Protein AF-A0A352MAE3-F1 (afdb_monomer_lite)

Radius of gyration: 25.35 Å; chains: 1; bounding box: 60×48×69 Å

Sequence (111 aa):
MKRNNTYSELNRRDAVKLLTAGSAAGLLGFFTSPAARAETRETPLWSAGLPPLKIKSVKAIATAPEGSNLIVVKVETSEPGLYGLGCATFTQRAMAVIPAINSYLNDFCAG

Structure (mmCIF, N/CA/C/O backbone):
data_AF-A0A352MAE3-F1
#
_entry.id   AF-A0A352MAE3-F1
#
loop_
_atom_site.group_PDB
_atom_site.id
_atom_site.type_symbol
_atom_site.label_atom_id
_atom_site.label_alt_id
_atom_site.label_comp_id
_atom_site.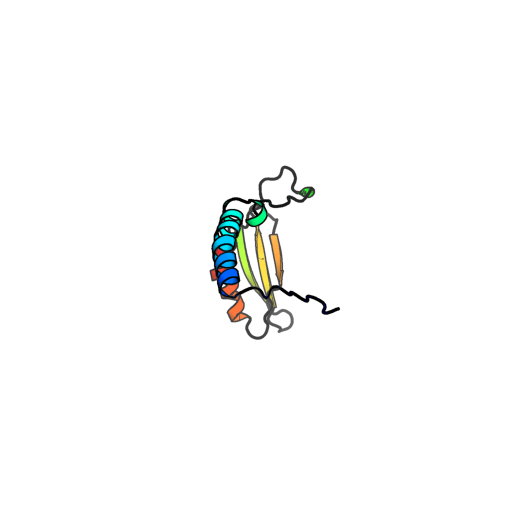label_asym_id
_atom_site.label_entity_id
_atom_site.label_seq_id
_atom_site.pdbx_PDB_ins_code
_atom_site.Cartn_x
_atom_site.Cartn_y
_atom_site.Cartn_z
_atom_site.occupancy
_atom_site.B_iso_or_equiv
_atom_site.auth_seq_id
_atom_site.auth_comp_id
_atom_site.auth_asym_id
_atom_site.auth_atom_id
_atom_site.pdbx_PDB_model_num
ATOM 1 N N . MET A 1 1 ? 37.982 38.9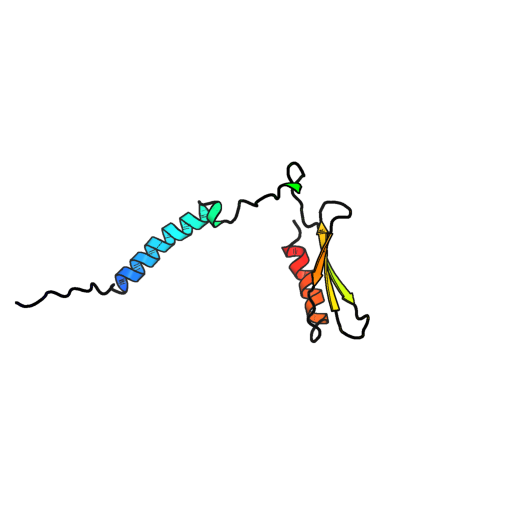98 46.455 1.00 41.69 1 MET A N 1
ATOM 2 C CA . MET A 1 1 ? 36.931 38.873 45.421 1.00 41.69 1 MET A CA 1
ATOM 3 C C . MET A 1 1 ? 37.286 37.728 44.476 1.00 41.69 1 MET A C 1
ATOM 5 O O . MET A 1 1 ? 38.022 37.934 43.521 1.00 41.69 1 MET A O 1
ATOM 9 N N . LYS A 1 2 ? 36.846 36.499 44.772 1.00 34.53 2 LYS A N 1
ATOM 10 C CA . LYS A 1 2 ? 36.963 35.356 43.852 1.00 34.53 2 LYS A CA 1
ATOM 11 C C . LYS A 1 2 ? 35.556 34.809 43.626 1.00 34.53 2 LYS A C 1
ATOM 13 O O . LYS A 1 2 ? 34.841 34.553 44.585 1.00 34.53 2 LYS A O 1
ATOM 18 N N . ARG A 1 3 ? 35.151 34.808 42.356 1.00 44.12 3 ARG A N 1
ATOM 19 C CA . ARG A 1 3 ? 33.808 34.496 41.859 1.00 44.12 3 ARG A CA 1
ATOM 20 C C . ARG A 1 3 ? 33.611 32.979 41.847 1.00 44.12 3 ARG A C 1
ATOM 22 O O . ARG A 1 3 ? 34.464 32.271 41.319 1.00 44.12 3 ARG A O 1
ATOM 29 N N . ASN A 1 4 ? 32.493 32.511 42.392 1.00 41.88 4 ASN A N 1
ATOM 30 C CA . ASN A 1 4 ? 32.082 31.111 42.352 1.00 41.88 4 ASN A CA 1
ATOM 31 C C . ASN A 1 4 ? 31.396 30.861 41.005 1.00 41.88 4 ASN A C 1
ATOM 33 O O . ASN A 1 4 ? 30.369 31.475 40.726 1.00 41.88 4 ASN A O 1
ATOM 37 N N . ASN A 1 5 ? 31.968 29.994 40.172 1.00 50.69 5 ASN A N 1
ATOM 38 C CA . ASN A 1 5 ? 31.341 29.526 38.941 1.00 50.69 5 ASN A CA 1
ATOM 39 C C . ASN A 1 5 ? 31.101 28.020 39.073 1.00 50.69 5 ASN A C 1
ATOM 41 O O . ASN A 1 5 ? 32.018 27.226 38.883 1.00 50.69 5 ASN A O 1
ATOM 45 N N . THR A 1 6 ? 29.887 27.640 39.454 1.00 42.94 6 THR A N 1
ATOM 46 C CA . THR A 1 6 ? 29.427 26.248 39.499 1.00 42.94 6 THR A CA 1
ATOM 47 C C . THR A 1 6 ? 28.488 26.013 38.328 1.00 42.94 6 THR A C 1
ATOM 49 O O . THR A 1 6 ? 27.303 26.321 38.416 1.00 42.94 6 THR A O 1
ATOM 52 N N . TYR A 1 7 ? 29.018 25.460 37.239 1.00 54.00 7 TYR A N 1
ATOM 53 C CA . TYR A 1 7 ? 28.202 24.711 36.289 1.00 54.00 7 TYR A CA 1
ATOM 54 C C . TYR A 1 7 ? 28.162 23.265 36.786 1.00 54.00 7 TYR A C 1
ATOM 56 O O . TYR A 1 7 ? 29.198 22.606 36.872 1.00 54.00 7 TYR A O 1
ATOM 64 N N . SER A 1 8 ? 26.986 22.795 37.201 1.00 58.97 8 SER A N 1
ATOM 65 C CA . SER A 1 8 ? 26.768 21.392 37.548 1.00 58.97 8 SER A CA 1
ATOM 66 C C . SER A 1 8 ? 26.762 20.554 36.268 1.00 58.97 8 SER A C 1
ATOM 68 O O . SER A 1 8 ? 25.745 20.401 35.600 1.00 58.97 8 SER A O 1
ATOM 70 N N . GLU A 1 9 ? 27.928 20.019 35.917 1.00 63.50 9 GLU A N 1
ATOM 71 C CA . GLU A 1 9 ? 28.082 18.976 34.902 1.00 63.50 9 GLU A CA 1
ATOM 72 C C . GLU A 1 9 ? 27.219 17.761 35.286 1.00 63.50 9 GLU A C 1
ATOM 74 O O . GLU A 1 9 ? 27.419 17.136 36.332 1.00 63.50 9 GLU A O 1
ATOM 79 N N . LEU A 1 10 ? 26.227 17.434 34.456 1.00 69.75 10 LEU A N 1
ATOM 80 C CA . LEU A 1 10 ? 25.363 16.271 34.655 1.00 69.75 10 LEU A CA 1
ATOM 81 C C . LEU A 1 10 ? 26.199 14.986 34.575 1.00 69.75 10 LEU A C 1
ATOM 83 O O . LEU A 1 10 ? 26.733 14.621 33.527 1.00 69.75 10 LEU A O 1
ATOM 87 N N . ASN A 1 11 ? 26.306 14.274 35.696 1.00 80.12 11 ASN A N 1
ATOM 88 C CA . ASN A 1 11 ? 27.062 13.033 35.784 1.00 80.12 11 ASN A CA 1
ATOM 89 C C . ASN A 1 11 ? 26.382 11.928 34.954 1.00 80.12 11 ASN A C 1
ATOM 91 O O . ASN A 1 11 ? 25.167 11.737 35.019 1.00 80.12 11 ASN A O 1
ATOM 95 N N . ARG A 1 12 ? 27.166 11.131 34.214 1.00 80.62 12 ARG A N 1
ATOM 96 C CA . ARG A 1 12 ? 26.663 10.046 33.342 1.00 80.62 12 ARG A CA 1
ATOM 97 C C . ARG A 1 12 ? 25.737 9.069 34.074 1.00 80.62 12 ARG A C 1
ATOM 99 O O . ARG A 1 12 ? 24.791 8.557 33.487 1.00 80.62 12 ARG A O 1
ATOM 106 N N . ARG A 1 13 ? 25.987 8.818 35.363 1.00 80.50 13 ARG A N 1
ATOM 107 C CA . ARG A 1 13 ? 25.135 7.949 36.195 1.00 80.50 13 ARG A CA 1
ATOM 108 C C . ARG A 1 13 ? 23.758 8.553 36.450 1.00 80.50 13 ARG A C 1
ATOM 110 O O . ARG A 1 13 ? 22.779 7.816 36.495 1.00 80.50 13 ARG A O 1
ATOM 117 N N . ASP A 1 14 ? 23.684 9.868 36.592 1.00 78.38 14 ASP A N 1
ATOM 118 C CA . ASP A 1 14 ? 22.424 10.573 36.811 1.00 78.38 14 ASP A CA 1
ATOM 119 C C . ASP A 1 14 ? 21.628 10.664 35.507 1.00 78.38 14 ASP A C 1
ATOM 121 O O . ASP A 1 14 ? 20.414 10.482 35.527 1.00 78.38 14 ASP A O 1
ATOM 125 N N . ALA A 1 15 ? 22.310 10.779 34.360 1.00 80.06 15 ALA A N 1
ATOM 126 C CA . ALA A 1 15 ? 21.688 10.623 33.046 1.00 80.06 15 ALA A CA 1
ATOM 127 C C . ALA A 1 15 ? 21.096 9.216 32.841 1.00 80.06 15 ALA A C 1
ATOM 129 O O . ALA A 1 15 ? 19.966 9.098 32.378 1.00 80.06 15 ALA A O 1
ATOM 130 N N . VAL A 1 16 ? 21.801 8.147 33.238 1.00 82.50 16 VAL A N 1
ATOM 131 C CA . VAL A 1 16 ? 21.272 6.769 33.162 1.00 82.50 16 VAL A CA 1
ATOM 132 C C . VAL A 1 16 ? 20.075 6.580 34.095 1.00 82.50 16 VAL A C 1
ATOM 134 O O . VAL A 1 16 ? 19.074 6.008 33.681 1.00 82.50 16 VAL A O 1
ATOM 137 N N . LYS A 1 17 ? 20.122 7.100 35.328 1.00 77.50 17 LYS A N 1
ATOM 138 C CA . LYS A 1 17 ? 18.975 7.053 36.253 1.00 77.50 17 LYS A CA 1
ATOM 139 C C . LYS A 1 17 ? 17.766 7.811 35.711 1.00 77.50 17 LYS A C 1
ATOM 141 O O . LYS A 1 17 ? 16.646 7.325 35.841 1.00 77.50 17 LYS A O 1
ATOM 146 N N . LEU A 1 18 ? 17.993 8.966 35.086 1.00 78.31 18 LEU A N 1
ATOM 147 C CA . LEU A 1 18 ? 16.945 9.744 34.436 1.00 78.31 18 LEU A CA 1
ATOM 148 C C . LEU A 1 18 ? 16.382 9.017 33.215 1.00 78.31 18 LEU A C 1
ATOM 150 O O . LEU A 1 18 ? 15.174 9.033 33.026 1.00 78.31 18 LEU A O 1
ATOM 154 N N . LEU A 1 19 ? 17.215 8.337 32.423 1.00 80.12 19 LEU A N 1
ATOM 155 C CA . LEU A 1 19 ? 16.743 7.520 31.308 1.00 80.12 19 LEU A CA 1
ATOM 156 C C . LEU A 1 19 ? 15.902 6.344 31.809 1.00 80.12 19 LEU A C 1
ATOM 158 O O . LEU A 1 19 ? 14.828 6.097 31.276 1.00 80.12 19 LEU A O 1
ATOM 162 N N . THR A 1 20 ? 16.339 5.651 32.861 1.00 75.06 20 THR A N 1
ATOM 163 C CA . THR A 1 20 ? 15.597 4.529 33.454 1.00 75.06 20 THR A CA 1
ATOM 164 C C . THR A 1 20 ? 14.264 4.989 34.050 1.00 75.06 20 THR A C 1
ATOM 166 O O . THR A 1 20 ? 13.229 4.381 33.786 1.00 75.06 20 THR A O 1
ATOM 169 N N . ALA A 1 21 ? 14.253 6.090 34.806 1.00 72.38 21 ALA A N 1
ATOM 170 C CA . ALA A 1 21 ? 13.027 6.650 35.381 1.00 72.38 21 ALA A CA 1
ATOM 171 C C . ALA A 1 21 ? 12.111 7.269 34.307 1.00 72.38 21 ALA A C 1
ATOM 173 O O . ALA A 1 21 ? 10.893 7.091 34.332 1.00 72.38 21 ALA A O 1
ATOM 174 N N . GLY A 1 22 ? 12.700 7.945 33.321 1.00 72.44 22 GLY A N 1
ATOM 175 C CA . GLY A 1 22 ? 12.013 8.533 32.175 1.00 72.44 22 GLY A CA 1
ATOM 176 C C . GLY A 1 22 ? 11.446 7.486 31.221 1.00 72.44 22 GLY A C 1
ATOM 177 O O . GLY A 1 22 ? 10.411 7.730 30.613 1.00 72.44 22 GLY A O 1
ATOM 178 N N . SER A 1 23 ? 12.046 6.293 31.154 1.00 72.00 23 SER A N 1
ATOM 179 C CA . SER A 1 23 ? 11.506 5.152 30.408 1.00 72.00 23 SER A CA 1
ATOM 180 C C . SER A 1 23 ? 10.184 4.682 31.001 1.00 72.00 23 SER A C 1
ATOM 182 O O . SER A 1 23 ? 9.261 4.409 30.249 1.00 72.00 23 SER A O 1
ATOM 184 N N . ALA A 1 24 ? 10.042 4.640 32.330 1.00 73.44 24 ALA A N 1
ATOM 185 C CA . ALA A 1 24 ? 8.776 4.264 32.958 1.00 73.44 24 ALA A CA 1
ATOM 186 C C . ALA A 1 24 ? 7.674 5.292 32.663 1.00 73.44 24 ALA A C 1
ATOM 188 O O . ALA A 1 24 ? 6.576 4.911 32.273 1.00 73.44 24 ALA A O 1
ATOM 189 N N . ALA A 1 25 ? 7.974 6.590 32.773 1.00 74.62 25 ALA A N 1
ATOM 190 C CA . ALA A 1 25 ? 7.018 7.651 32.452 1.00 74.62 25 ALA A CA 1
ATOM 191 C C . ALA A 1 25 ? 6.682 7.711 30.952 1.00 74.62 25 ALA A C 1
ATOM 193 O O . ALA A 1 25 ? 5.521 7.888 30.595 1.00 74.62 25 ALA A O 1
ATOM 194 N N . GLY A 1 26 ? 7.669 7.522 30.073 1.00 76.94 26 GLY A N 1
ATOM 195 C CA . GLY A 1 26 ? 7.474 7.486 28.624 1.00 76.94 26 GLY A CA 1
ATOM 196 C C . GLY A 1 26 ? 6.686 6.258 28.167 1.00 76.94 26 GLY A C 1
ATOM 197 O O . GLY A 1 26 ? 5.784 6.378 27.343 1.00 76.94 26 GLY A O 1
ATOM 198 N N . LEU A 1 27 ? 6.965 5.090 28.750 1.00 79.06 27 LEU A N 1
ATOM 199 C CA . LEU A 1 27 ? 6.246 3.851 28.465 1.00 79.06 27 LEU A CA 1
ATOM 200 C C . LEU A 1 27 ? 4.813 3.907 29.013 1.00 79.06 27 LEU A C 1
ATOM 202 O O . LEU A 1 27 ? 3.872 3.551 28.308 1.00 79.06 27 LEU A O 1
ATOM 206 N N . LEU A 1 28 ? 4.623 4.420 30.233 1.00 78.44 28 LEU A N 1
ATOM 207 C CA . LEU A 1 28 ? 3.291 4.678 30.780 1.00 78.44 28 LEU A CA 1
ATOM 208 C C . LEU A 1 28 ? 2.539 5.688 29.916 1.00 78.44 28 LEU A C 1
ATOM 210 O O . LEU A 1 28 ? 1.410 5.414 29.543 1.00 78.44 28 LEU A O 1
ATOM 214 N N . GLY A 1 29 ? 3.167 6.796 29.520 1.00 76.56 29 GLY A N 1
ATOM 215 C CA . GLY A 1 29 ? 2.568 7.775 28.613 1.00 76.56 29 GLY A CA 1
ATOM 216 C C . GLY A 1 29 ? 2.125 7.153 27.287 1.00 76.56 29 GLY A C 1
ATOM 217 O O . GLY A 1 29 ? 1.022 7.429 26.827 1.00 76.56 29 GLY A O 1
ATOM 218 N N . PHE A 1 30 ? 2.923 6.249 26.716 1.00 75.00 30 PHE A N 1
ATOM 219 C CA . PHE A 1 30 ? 2.574 5.521 25.495 1.00 75.00 30 PHE A CA 1
ATOM 220 C C . PHE A 1 30 ? 1.377 4.572 25.674 1.00 75.00 30 PHE A C 1
ATOM 222 O O . PHE A 1 30 ? 0.518 4.487 24.798 1.00 75.00 30 PHE A O 1
ATOM 229 N N . PHE A 1 31 ? 1.284 3.871 26.808 1.00 75.75 31 PHE A N 1
ATOM 230 C CA . PHE A 1 31 ? 0.186 2.931 27.056 1.00 75.75 31 PHE A CA 1
ATOM 231 C C . PHE A 1 31 ? -1.103 3.599 27.543 1.00 75.75 31 PHE A C 1
ATOM 233 O O . PHE A 1 31 ? -2.186 3.105 27.225 1.00 75.75 31 PHE A O 1
ATOM 240 N N . THR A 1 32 ? -1.002 4.693 28.302 1.00 73.44 32 THR A N 1
ATOM 241 C CA . THR A 1 32 ? -2.141 5.316 28.992 1.00 73.44 32 THR A CA 1
ATOM 242 C C . THR A 1 32 ? -2.705 6.533 28.278 1.00 73.44 32 THR A C 1
ATOM 244 O O . THR A 1 32 ? -3.850 6.884 28.547 1.00 73.44 32 THR A O 1
ATOM 247 N N . SER A 1 33 ? -1.945 7.189 27.392 1.00 73.38 33 SER A N 1
ATOM 248 C CA . SER A 1 33 ? -2.397 8.425 26.745 1.00 73.38 33 SER A CA 1
ATOM 249 C C . SER A 1 33 ? -2.936 8.152 25.335 1.00 73.38 33 SER A C 1
ATOM 251 O O . SER A 1 33 ? -2.147 7.850 24.437 1.00 73.38 33 SER A O 1
ATOM 253 N N . PRO A 1 34 ? -4.244 8.347 25.080 1.00 68.12 34 PRO A N 1
ATOM 254 C CA . PRO A 1 34 ? -4.836 8.206 23.742 1.00 68.12 34 PRO A CA 1
ATOM 255 C C . PRO A 1 34 ? -4.187 9.129 22.699 1.00 68.12 34 PRO A C 1
ATOM 257 O O . PRO A 1 34 ? -4.018 8.758 21.538 1.00 68.12 34 PRO A O 1
ATOM 260 N N . ALA A 1 35 ? -3.737 10.313 23.133 1.00 70.62 35 ALA A N 1
ATOM 261 C CA . ALA A 1 35 ? -2.997 11.261 22.300 1.00 70.62 35 ALA A CA 1
ATOM 262 C C . ALA A 1 35 ? -1.622 10.721 21.862 1.00 70.62 35 ALA A C 1
ATOM 264 O O . ALA A 1 35 ? -1.222 10.928 20.721 1.00 70.62 35 ALA A O 1
ATOM 265 N N . ALA A 1 36 ? -0.921 9.981 22.732 1.00 69.19 36 ALA A N 1
ATOM 266 C CA . ALA A 1 36 ? 0.355 9.347 22.388 1.00 69.19 36 ALA A CA 1
ATOM 267 C C . ALA A 1 36 ? 0.177 8.150 21.435 1.00 69.19 36 ALA A C 1
ATOM 269 O O . ALA A 1 36 ? 1.105 7.799 20.711 1.00 69.19 36 ALA A O 1
ATOM 270 N N . ARG A 1 37 ? -1.021 7.549 21.405 1.00 70.19 37 ARG A N 1
ATOM 271 C CA . ARG A 1 37 ? -1.391 6.437 20.513 1.00 70.19 37 ARG A CA 1
ATOM 272 C C . ARG A 1 37 ? -1.976 6.887 19.174 1.00 70.19 37 ARG A C 1
ATOM 274 O O . ARG A 1 37 ? -2.320 6.027 18.369 1.00 70.19 37 ARG A O 1
ATOM 281 N N . ALA A 1 38 ? -2.113 8.198 18.951 1.00 66.94 38 ALA A N 1
ATOM 282 C CA . ALA A 1 38 ? -2.824 8.755 17.799 1.00 66.94 38 ALA A CA 1
ATOM 283 C C . ALA A 1 38 ? -4.206 8.097 17.591 1.00 66.94 38 ALA A C 1
ATOM 285 O O . ALA A 1 38 ? -4.622 7.817 16.469 1.00 66.94 38 ALA A O 1
ATOM 286 N N . GLU A 1 39 ? -4.901 7.803 18.695 1.00 67.12 39 GLU A N 1
ATOM 287 C CA . GLU A 1 39 ? -6.164 7.058 18.675 1.00 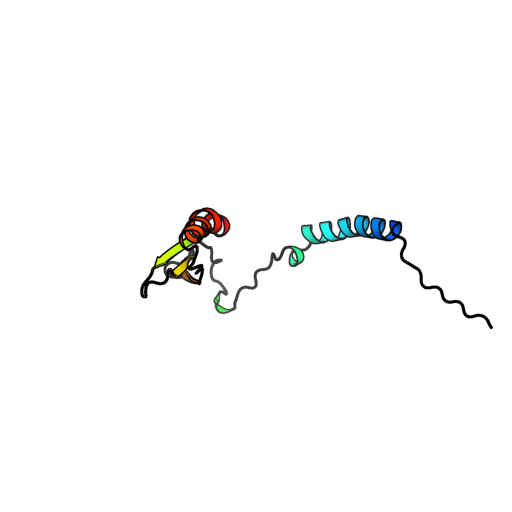67.12 39 GLU A CA 1
ATOM 288 C C . GLU A 1 39 ? -7.313 7.895 18.088 1.00 67.12 39 GLU A C 1
ATOM 290 O O . GLU A 1 39 ? -8.222 7.369 17.443 1.00 67.12 39 GLU A O 1
ATOM 295 N N . THR A 1 40 ? -7.250 9.218 18.252 1.00 63.38 40 THR A N 1
ATOM 296 C CA . THR A 1 40 ? -8.290 10.137 17.790 1.00 63.38 40 THR A CA 1
ATOM 297 C C . THR A 1 40 ? -8.088 10.488 16.316 1.00 63.38 40 THR A C 1
ATOM 299 O O . THR A 1 40 ? -7.268 11.338 15.971 1.00 63.38 40 THR A O 1
ATOM 302 N N . ARG A 1 41 ? -8.862 9.856 15.428 1.00 67.06 41 ARG A N 1
ATOM 303 C CA . ARG A 1 41 ? -9.019 10.322 14.043 1.00 67.06 41 ARG A CA 1
ATOM 304 C C . ARG A 1 41 ? -9.888 11.575 14.022 1.00 67.06 41 ARG A C 1
ATOM 306 O O . ARG A 1 41 ? -11.037 11.533 14.454 1.00 67.06 41 ARG A O 1
ATOM 313 N N . GLU A 1 42 ? -9.371 12.661 13.463 1.00 72.81 42 GLU A N 1
ATOM 314 C CA . GLU A 1 42 ? -10.196 13.816 13.119 1.00 72.81 42 GLU A CA 1
ATOM 315 C C . GLU A 1 42 ? -11.096 13.448 11.935 1.00 72.81 42 GLU A C 1
ATOM 317 O O . GLU A 1 42 ? -10.624 13.152 10.835 1.00 72.81 42 GLU A O 1
ATOM 322 N N . THR A 1 43 ? -12.407 13.416 12.163 1.00 69.50 43 THR A N 1
ATOM 323 C CA . THR A 1 43 ? -13.382 13.220 11.089 1.00 69.50 43 THR A CA 1
ATOM 324 C C . THR A 1 43 ? -13.595 14.547 10.365 1.00 69.50 43 THR A C 1
ATOM 326 O O . THR A 1 43 ? -13.988 15.523 11.012 1.00 69.50 43 THR A O 1
ATOM 329 N N . PRO A 1 44 ? -13.380 14.626 9.042 1.00 80.81 44 PRO A N 1
ATOM 330 C CA . PRO A 1 44 ? -13.673 15.843 8.303 1.00 80.81 44 PRO A CA 1
ATOM 331 C C . PRO A 1 44 ? -15.180 16.129 8.316 1.00 80.81 44 PRO A C 1
ATOM 333 O O . PRO A 1 44 ? -15.996 15.206 8.337 1.00 80.81 44 PRO A O 1
ATOM 336 N N . LEU A 1 45 ? -15.557 17.408 8.248 1.00 79.38 45 LEU A N 1
ATOM 337 C CA . LEU A 1 45 ? -16.951 17.860 8.365 1.00 79.38 45 LEU A CA 1
ATOM 338 C C . LEU A 1 45 ? -17.902 17.178 7.360 1.00 79.38 45 LEU A C 1
ATOM 340 O O . LEU A 1 45 ? -19.053 16.913 7.688 1.00 79.38 45 LEU A O 1
ATOM 344 N N . TRP A 1 46 ? -17.412 16.839 6.162 1.00 81.19 46 TRP A N 1
ATOM 345 C CA . TRP A 1 46 ? -18.195 16.147 5.127 1.00 81.19 46 TRP A CA 1
ATOM 346 C C . TRP A 1 46 ? -18.528 14.689 5.475 1.00 81.19 46 TRP A C 1
ATOM 348 O O . TRP A 1 46 ? -19.464 14.128 4.918 1.00 81.19 46 TRP A O 1
ATOM 358 N N . SER A 1 47 ? -17.772 14.079 6.391 1.00 79.00 47 SER A N 1
ATOM 359 C CA . SER A 1 47 ? -17.975 12.698 6.847 1.00 79.00 47 SER A CA 1
ATOM 360 C C . SER A 1 47 ? -18.846 12.596 8.104 1.00 79.00 47 SER A C 1
ATOM 362 O O . SER A 1 47 ? -19.045 11.505 8.637 1.00 79.00 47 SER A O 1
ATOM 364 N N . ALA A 1 48 ? -19.369 13.724 8.597 1.00 80.38 48 ALA A N 1
ATOM 365 C CA . ALA A 1 48 ? -20.180 13.760 9.805 1.00 80.38 48 ALA A CA 1
ATOM 366 C C . ALA A 1 48 ? -21.452 12.907 9.642 1.00 80.38 48 ALA A C 1
ATOM 368 O O . ALA A 1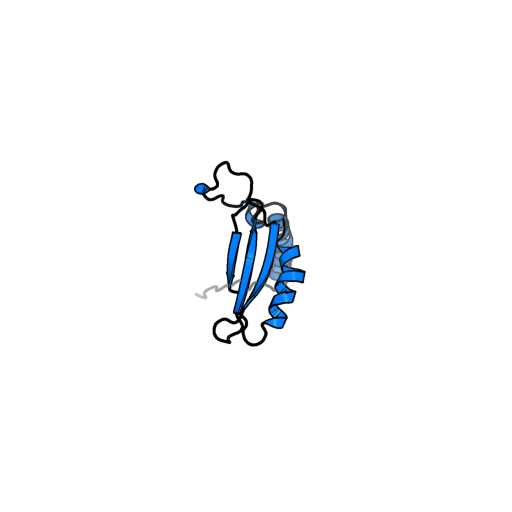 48 ? -22.290 13.174 8.785 1.00 80.38 48 ALA A O 1
ATOM 369 N N . GLY A 1 49 ? -21.595 11.877 10.481 1.00 80.62 49 GLY A N 1
ATOM 370 C CA . GLY A 1 49 ? -22.756 10.979 10.487 1.00 80.62 49 GLY A CA 1
ATOM 371 C C . GLY A 1 49 ? -22.686 9.800 9.509 1.00 80.62 49 GLY A C 1
ATOM 372 O O . GLY A 1 49 ? -23.583 8.958 9.534 1.00 80.62 49 GLY A O 1
ATOM 373 N N . LEU A 1 50 ? -21.634 9.693 8.690 1.00 83.12 50 LEU A N 1
ATOM 374 C CA . LEU A 1 50 ? -21.382 8.508 7.867 1.00 83.12 50 LEU A CA 1
ATOM 375 C C . LEU A 1 50 ? -20.681 7.412 8.689 1.00 83.12 50 LEU A C 1
ATOM 377 O O . LEU A 1 50 ? -19.934 7.720 9.624 1.00 83.12 50 LEU A O 1
ATOM 381 N N . PRO A 1 51 ? -20.898 6.123 8.366 1.00 84.50 51 PRO A N 1
ATOM 382 C CA . PRO A 1 51 ? -20.135 5.049 8.987 1.00 84.50 51 PRO A CA 1
ATOM 383 C C . PRO A 1 51 ? -18.632 5.220 8.697 1.00 84.50 51 PRO A C 1
ATOM 385 O O . PRO A 1 51 ? -18.268 5.752 7.645 1.00 84.50 51 PRO A O 1
ATOM 388 N N . PRO A 1 52 ? -17.739 4.745 9.586 1.00 85.94 52 PRO A N 1
ATOM 389 C CA . PRO A 1 52 ? -16.301 4.820 9.355 1.00 85.94 52 PRO A CA 1
ATOM 390 C C . PRO A 1 52 ? -15.906 4.170 8.024 1.00 85.94 52 PRO A C 1
ATOM 392 O O . PRO A 1 52 ? -16.214 2.999 7.787 1.00 85.94 52 PRO A O 1
ATOM 395 N N . LEU A 1 53 ? -15.204 4.923 7.174 1.00 89.44 53 LEU A N 1
ATOM 396 C CA . LEU A 1 53 ? -14.671 4.416 5.913 1.00 89.44 53 LEU A CA 1
ATOM 397 C C . LEU A 1 53 ? -13.551 3.414 6.181 1.00 89.44 53 LEU A C 1
ATOM 399 O O . LEU A 1 53 ? -12.596 3.710 6.902 1.00 89.44 53 LEU A O 1
ATOM 403 N N . LYS A 1 54 ? -13.671 2.239 5.565 1.00 93.31 54 LYS A N 1
ATOM 404 C CA . LYS A 1 54 ? -12.690 1.157 5.658 1.00 93.31 54 LYS A CA 1
ATOM 405 C C . LYS A 1 54 ? -12.053 0.892 4.312 1.00 93.31 54 LYS A C 1
ATOM 407 O O . LYS A 1 54 ? -12.700 1.060 3.273 1.00 93.31 54 LYS A O 1
ATOM 412 N N . ILE A 1 55 ? -10.802 0.454 4.327 1.00 96.12 55 ILE A N 1
ATOM 413 C CA . ILE A 1 55 ? -10.103 0.060 3.108 1.00 96.12 55 ILE A CA 1
ATOM 414 C C . ILE A 1 55 ? -10.470 -1.392 2.817 1.00 96.12 55 ILE A C 1
ATOM 416 O O . ILE A 1 55 ? -10.251 -2.288 3.629 1.00 96.12 55 ILE A O 1
ATOM 420 N N . LYS A 1 56 ? -11.043 -1.625 1.637 1.00 96.00 56 LYS A N 1
ATOM 421 C CA . LYS A 1 56 ? -11.454 -2.951 1.174 1.00 96.00 56 LYS A CA 1
ATOM 422 C C . LYS A 1 56 ? -10.327 -3.672 0.446 1.00 96.00 56 LYS A C 1
ATOM 424 O O . LYS A 1 56 ? -10.158 -4.872 0.629 1.00 96.00 56 LYS A O 1
ATOM 429 N N . SER A 1 57 ? -9.612 -2.974 -0.437 1.00 96.38 57 SER A N 1
ATOM 430 C CA . SER A 1 57 ? -8.470 -3.556 -1.147 1.00 96.38 57 SER A CA 1
ATOM 431 C C . SER A 1 57 ? -7.514 -2.494 -1.672 1.00 96.38 57 SER A C 1
ATOM 433 O O . SER A 1 57 ? -7.922 -1.370 -1.970 1.00 96.38 57 SER A O 1
ATOM 435 N N . VAL A 1 58 ? -6.248 -2.875 -1.823 1.00 97.75 58 VAL A N 1
ATOM 436 C CA . VAL A 1 58 ? -5.203 -2.065 -2.451 1.00 97.75 58 VAL A CA 1
ATOM 437 C C . VAL A 1 58 ? -4.601 -2.863 -3.599 1.00 97.75 58 VAL A C 1
ATOM 439 O O . VAL A 1 58 ? -4.185 -4.005 -3.420 1.00 97.75 58 VAL A O 1
ATOM 442 N N . LYS A 1 59 ? -4.567 -2.280 -4.799 1.00 97.38 59 LYS A N 1
ATOM 443 C CA . LYS A 1 59 ? -4.102 -2.965 -6.014 1.00 97.38 59 LYS A CA 1
ATOM 444 C C . LYS A 1 59 ? -3.149 -2.090 -6.809 1.00 97.38 59 LYS A C 1
ATOM 446 O O . LYS A 1 59 ? -3.406 -0.900 -6.992 1.00 97.38 59 LYS A O 1
ATOM 451 N N . ALA A 1 60 ? -2.089 -2.694 -7.332 1.00 97.69 60 ALA A N 1
ATOM 452 C CA . ALA A 1 60 ? -1.216 -2.070 -8.317 1.00 97.69 60 ALA A CA 1
ATOM 453 C C . ALA A 1 60 ? -1.759 -2.265 -9.741 1.00 97.69 60 ALA A C 1
ATOM 455 O O . ALA A 1 60 ? -2.127 -3.371 -10.135 1.00 97.69 60 ALA A O 1
ATOM 456 N N . ILE A 1 61 ? -1.752 -1.194 -10.526 1.00 97.38 61 ILE A N 1
ATOM 457 C CA . ILE A 1 61 ? -2.053 -1.167 -11.955 1.00 97.38 61 ILE A CA 1
ATOM 458 C C . ILE A 1 61 ? -0.761 -0.771 -12.665 1.00 97.38 61 ILE A C 1
ATOM 460 O O . ILE A 1 61 ? -0.286 0.356 -12.520 1.00 97.38 61 ILE A O 1
ATOM 464 N N . ALA A 1 62 ? -0.188 -1.707 -13.415 1.00 96.56 62 ALA A N 1
ATOM 465 C CA . ALA A 1 62 ? 0.966 -1.450 -14.263 1.00 96.56 62 ALA A CA 1
ATOM 466 C C . ALA A 1 62 ? 0.500 -1.057 -15.667 1.00 96.56 62 ALA A C 1
ATOM 468 O O . ALA A 1 62 ? -0.341 -1.736 -16.255 1.00 96.56 62 ALA A O 1
ATOM 469 N N . THR A 1 63 ? 1.033 0.037 -16.202 1.00 96.44 63 THR A N 1
ATOM 470 C CA . THR A 1 63 ? 0.701 0.535 -17.543 1.00 96.44 63 THR A CA 1
ATOM 471 C C . THR A 1 63 ? 1.904 1.219 -18.191 1.00 96.44 63 THR A C 1
ATOM 473 O O . THR A 1 63 ? 2.840 1.614 -17.496 1.00 96.44 63 THR A O 1
ATOM 476 N N . ALA A 1 64 ? 1.897 1.349 -19.519 1.00 95.94 64 ALA A N 1
ATOM 477 C CA . ALA A 1 64 ? 2.972 1.989 -20.281 1.00 95.94 64 ALA A CA 1
ATOM 478 C C . ALA A 1 64 ? 2.459 2.699 -21.556 1.00 95.94 64 ALA A C 1
ATOM 480 O O . ALA A 1 64 ? 2.823 2.306 -22.663 1.00 95.94 64 ALA A O 1
ATOM 481 N N . PRO A 1 65 ? 1.607 3.737 -21.432 1.00 92.56 65 PRO A N 1
ATOM 482 C CA . PRO A 1 65 ? 0.989 4.400 -22.586 1.00 92.56 65 PRO A CA 1
ATOM 483 C C . PRO A 1 65 ? 1.996 5.110 -23.511 1.00 92.56 65 PRO A C 1
ATOM 485 O O . PRO A 1 65 ? 1.815 5.083 -24.722 1.00 92.56 65 PRO A O 1
ATOM 488 N N . GLU A 1 66 ? 3.081 5.681 -22.969 1.00 92.62 66 GLU A N 1
ATOM 489 C CA . GLU A 1 66 ? 4.178 6.312 -23.738 1.00 92.62 66 GLU A CA 1
ATOM 490 C C . GLU A 1 66 ? 5.504 5.532 -23.614 1.00 92.62 66 GLU A C 1
ATOM 492 O O . GLU A 1 66 ? 6.594 6.099 -23.628 1.00 92.62 66 GLU A O 1
ATOM 497 N N . GLY A 1 67 ? 5.436 4.215 -23.394 1.00 90.81 67 GLY A N 1
ATOM 498 C CA . GLY A 1 67 ? 6.623 3.354 -23.260 1.00 90.81 67 GLY A CA 1
ATOM 499 C C . GLY A 1 67 ? 7.379 3.470 -21.927 1.00 90.81 67 GLY A C 1
ATOM 500 O O . GLY A 1 67 ? 8.281 2.677 -21.665 1.00 90.81 67 GLY A O 1
ATOM 501 N N . SER A 1 68 ? 6.996 4.402 -21.051 1.00 92.88 68 SER A N 1
ATOM 502 C CA . SER A 1 68 ? 7.485 4.468 -19.668 1.00 92.88 68 SER A CA 1
ATOM 503 C C . SER A 1 68 ? 6.659 3.570 -18.749 1.00 92.88 68 SER A C 1
ATOM 505 O O . SER A 1 68 ? 5.434 3.637 -18.763 1.00 92.88 68 SER A O 1
ATOM 507 N N . ASN A 1 69 ? 7.319 2.771 -17.907 1.00 95.75 69 ASN A N 1
ATOM 508 C CA . ASN A 1 69 ? 6.635 1.936 -16.918 1.00 95.75 69 ASN A CA 1
ATOM 509 C C . ASN A 1 69 ? 6.016 2.805 -15.815 1.00 95.75 69 ASN A C 1
ATOM 511 O O . ASN A 1 69 ? 6.743 3.335 -14.974 1.00 95.75 69 ASN A O 1
ATOM 515 N N . LEU A 1 70 ? 4.691 2.911 -15.789 1.00 97.06 70 LEU A N 1
ATOM 516 C CA . LEU A 1 70 ? 3.935 3.628 -14.766 1.00 97.06 70 LEU A CA 1
ATOM 517 C C . LEU A 1 70 ? 3.226 2.633 -13.852 1.00 97.06 70 LEU A C 1
ATOM 519 O O . LEU A 1 70 ? 2.595 1.682 -14.319 1.00 97.06 70 LEU A O 1
ATOM 523 N N . ILE A 1 71 ? 3.305 2.879 -12.545 1.00 97.75 71 ILE A N 1
ATOM 524 C CA . ILE A 1 71 ? 2.580 2.101 -11.540 1.00 97.75 71 ILE A CA 1
ATOM 525 C C . ILE A 1 71 ? 1.604 3.029 -10.822 1.00 97.75 71 ILE A C 1
ATOM 527 O O . ILE A 1 71 ? 2.006 3.995 -10.167 1.00 97.75 71 ILE A O 1
ATOM 531 N N . VAL A 1 72 ? 0.318 2.709 -10.935 1.00 97.75 72 VAL A N 1
ATOM 532 C CA . VAL A 1 72 ? -0.777 3.395 -10.246 1.00 97.75 72 VAL A CA 1
ATOM 533 C C . VAL A 1 72 ? -1.322 2.479 -9.160 1.00 97.75 72 VAL A C 1
ATOM 535 O O . VAL A 1 72 ? -1.509 1.287 -9.384 1.00 97.75 72 VAL A O 1
ATOM 538 N N . VAL A 1 73 ? -1.595 3.025 -7.982 1.00 98.25 73 VAL A N 1
ATOM 539 C CA . VAL A 1 73 ? -2.237 2.300 -6.883 1.00 98.25 73 VAL A CA 1
ATOM 540 C C . VAL A 1 73 ? -3.707 2.670 -6.848 1.00 98.25 73 VAL A C 1
ATOM 542 O O . VAL A 1 73 ? -4.035 3.853 -6.808 1.00 98.25 73 VAL A O 1
ATOM 545 N N . LYS A 1 74 ? -4.588 1.673 -6.833 1.00 97.81 74 LYS A N 1
ATOM 546 C CA . LYS A 1 74 ? -6.019 1.854 -6.592 1.00 97.81 74 LYS A CA 1
ATOM 547 C C . LYS A 1 74 ? -6.364 1.350 -5.196 1.00 97.81 74 LYS A C 1
ATOM 549 O O . LYS A 1 74 ? -6.114 0.186 -4.890 1.00 97.81 74 LYS A O 1
ATOM 554 N N . VAL A 1 75 ? -6.960 2.217 -4.383 1.00 97.94 75 VAL A N 1
ATOM 555 C CA . VAL A 1 75 ? -7.454 1.891 -3.039 1.00 97.94 75 VAL A CA 1
ATOM 556 C C . VAL A 1 75 ? -8.975 1.891 -3.079 1.00 97.94 75 VAL A C 1
ATOM 558 O O . VAL A 1 75 ? -9.587 2.941 -3.247 1.00 97.94 75 VAL A O 1
ATOM 561 N N . GLU A 1 76 ? -9.588 0.719 -2.960 1.00 96.50 76 GLU A N 1
ATOM 562 C CA . GLU A 1 76 ? -11.044 0.569 -2.900 1.00 96.50 76 GLU A CA 1
ATOM 563 C C . GLU A 1 76 ? -11.513 0.648 -1.450 1.00 96.50 76 GLU A C 1
ATOM 565 O O . GLU A 1 76 ? -10.883 0.073 -0.560 1.00 96.50 76 GLU A O 1
ATOM 570 N N . THR A 1 77 ? -12.626 1.338 -1.213 1.00 95.56 77 THR A N 1
ATOM 571 C CA . THR A 1 77 ? -13.199 1.488 0.130 1.00 95.56 77 THR A CA 1
ATOM 572 C C . THR A 1 77 ? -14.414 0.577 0.334 1.00 95.56 77 THR A C 1
ATOM 574 O O . THR A 1 77 ? -14.831 -0.156 -0.568 1.00 95.56 77 THR A O 1
ATOM 577 N N . SER A 1 78 ? -14.980 0.594 1.541 1.00 94.19 78 SER A N 1
ATOM 578 C CA . SER A 1 78 ? -16.255 -0.053 1.863 1.00 94.19 78 SER A CA 1
ATOM 579 C C . SER A 1 78 ? -17.451 0.540 1.111 1.00 94.19 78 SER A C 1
ATOM 581 O O . SER A 1 78 ? -18.470 -0.135 0.978 1.00 94.19 78 SER A O 1
ATOM 583 N N . GLU A 1 79 ? -17.343 1.777 0.621 1.00 92.31 79 GLU A N 1
ATOM 584 C CA . GLU A 1 79 ? -18.407 2.458 -0.110 1.00 92.31 79 GLU A CA 1
ATOM 585 C C . GLU A 1 79 ? -18.301 2.178 -1.623 1.00 92.31 79 GLU A C 1
ATOM 587 O O . GLU A 1 79 ? -17.264 2.455 -2.239 1.00 92.31 79 GLU A O 1
ATOM 592 N N . PRO A 1 80 ? -19.346 1.607 -2.258 1.00 91.38 80 PRO A N 1
ATOM 593 C CA . PRO A 1 80 ? -19.320 1.308 -3.685 1.00 91.38 80 PRO A CA 1
ATOM 594 C C . PRO A 1 80 ? -19.102 2.568 -4.529 1.00 91.38 80 PRO A C 1
ATOM 596 O O . PRO A 1 80 ? -19.852 3.531 -4.435 1.00 91.38 80 PRO A O 1
ATOM 599 N N . GLY A 1 81 ? -18.085 2.545 -5.389 1.00 91.44 81 GLY A N 1
ATOM 600 C CA . GLY A 1 81 ? -17.751 3.669 -6.270 1.00 91.44 81 GLY A CA 1
ATOM 601 C C . GLY A 1 81 ? -16.766 4.678 -5.675 1.00 91.44 81 GLY A C 1
ATOM 602 O O . GLY A 1 81 ? -16.142 5.404 -6.445 1.00 91.44 81 GLY A O 1
ATOM 603 N N . LEU A 1 82 ? -16.531 4.671 -4.357 1.00 94.31 82 LEU A N 1
ATOM 604 C CA . LEU A 1 82 ? -15.507 5.504 -3.726 1.00 94.31 82 LEU A CA 1
ATOM 605 C C . LEU A 1 82 ? -14.157 4.772 -3.692 1.00 94.31 82 LEU A C 1
ATOM 607 O O . LEU A 1 82 ? -13.982 3.757 -3.006 1.00 94.31 82 LEU A O 1
ATOM 611 N N . TYR A 1 83 ? -13.183 5.303 -4.428 1.00 96.88 83 TYR A N 1
ATOM 612 C CA . TYR A 1 83 ? -11.813 4.797 -4.456 1.00 96.88 83 TYR A CA 1
ATOM 613 C C . TYR A 1 83 ? -10.797 5.932 -4.606 1.00 96.88 83 TYR A C 1
ATOM 615 O O . TYR A 1 83 ? -11.082 6.975 -5.191 1.00 96.88 83 TYR A O 1
ATOM 623 N N . GLY A 1 84 ? -9.591 5.705 -4.091 1.00 96.81 84 GLY A N 1
ATOM 624 C CA . GLY A 1 84 ? -8.442 6.587 -4.277 1.00 96.81 84 GLY A CA 1
ATOM 625 C C . GLY A 1 84 ? -7.508 6.075 -5.371 1.00 96.81 84 GLY A C 1
ATOM 626 O O . GLY A 1 84 ? -7.383 4.863 -5.571 1.00 96.81 84 GLY A O 1
ATOM 627 N N . LEU A 1 85 ? -6.829 6.998 -6.055 1.00 97.88 85 LEU A N 1
ATOM 628 C CA . LEU A 1 85 ? -5.731 6.702 -6.974 1.00 97.88 85 LEU A CA 1
ATOM 629 C C . LEU A 1 85 ? -4.445 7.360 -6.472 1.00 97.88 85 LEU A C 1
ATOM 631 O O . LEU A 1 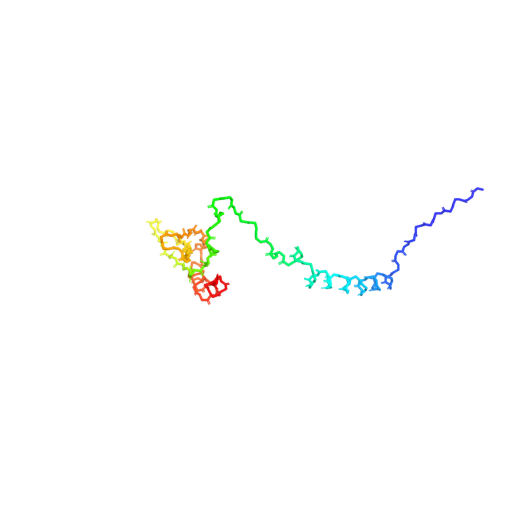85 ? -4.453 8.526 -6.084 1.00 97.88 85 LEU A O 1
ATOM 635 N N . GLY A 1 86 ? -3.344 6.615 -6.496 1.00 97.62 86 GLY A N 1
ATOM 636 C CA . GLY A 1 86 ? -2.021 7.084 -6.088 1.00 97.62 86 GLY A CA 1
ATOM 637 C C . GLY A 1 86 ? -0.945 6.754 -7.118 1.00 97.62 86 GLY A C 1
ATOM 638 O O . GLY A 1 86 ? -1.074 5.799 -7.882 1.00 97.62 86 GLY A O 1
ATOM 639 N N . CYS A 1 87 ? 0.137 7.531 -7.130 1.00 97.12 87 CYS A N 1
ATOM 640 C CA . CYS A 1 87 ? 1.327 7.236 -7.928 1.00 97.12 87 CYS A CA 1
ATOM 641 C C . CYS A 1 87 ? 2.310 6.390 -7.108 1.00 97.12 87 CYS A C 1
ATOM 643 O O . CYS A 1 87 ? 2.644 6.757 -5.985 1.00 97.12 87 CYS A O 1
ATOM 645 N N . ALA A 1 88 ? 2.802 5.288 -7.676 1.00 97.06 88 ALA A N 1
ATOM 646 C CA . ALA A 1 88 ? 3.863 4.461 -7.092 1.00 97.06 88 ALA A CA 1
ATOM 647 C C . ALA A 1 88 ? 4.954 4.140 -8.126 1.00 97.06 88 ALA A C 1
ATOM 649 O O . ALA A 1 88 ? 5.539 3.058 -8.149 1.00 97.06 88 ALA A O 1
ATOM 650 N N . THR A 1 89 ? 5.202 5.076 -9.040 1.00 97.25 89 THR A N 1
ATOM 651 C CA . THR A 1 89 ? 6.073 4.840 -10.188 1.00 97.25 89 THR A CA 1
ATOM 652 C C . THR A 1 89 ? 7.544 4.785 -9.777 1.00 97.25 89 THR A C 1
ATOM 654 O O . THR A 1 89 ? 8.148 5.801 -9.446 1.00 97.25 89 THR A O 1
ATOM 657 N N . PHE A 1 90 ? 8.134 3.593 -9.888 1.00 97.00 90 PHE A N 1
ATOM 658 C CA . PHE A 1 90 ? 9.581 3.384 -9.907 1.00 97.00 90 PHE A CA 1
ATOM 659 C C . PHE A 1 90 ? 9.963 2.754 -11.250 1.00 97.00 90 PHE A C 1
ATOM 661 O O . PHE A 1 90 ? 10.001 1.531 -11.394 1.00 97.00 90 PHE A O 1
ATOM 668 N N . THR A 1 91 ? 10.203 3.595 -12.258 1.00 94.69 91 THR A N 1
ATOM 669 C CA . THR A 1 91 ? 10.318 3.174 -13.667 1.00 94.69 91 THR A CA 1
ATOM 670 C C . THR A 1 91 ? 11.375 2.088 -13.888 1.00 94.69 91 THR A C 1
ATOM 672 O O . THR A 1 91 ? 11.146 1.145 -14.647 1.00 94.69 91 THR A O 1
ATOM 675 N N . GLN A 1 92 ? 12.507 2.167 -13.180 1.00 96.19 92 GLN A N 1
ATOM 676 C CA . GLN A 1 92 ? 13.632 1.238 -13.306 1.00 96.19 92 GLN A CA 1
ATOM 677 C C . GLN A 1 92 ? 13.351 -0.147 -12.703 1.00 96.19 92 GLN A C 1
ATOM 679 O O . GLN A 1 92 ? 14.045 -1.112 -13.032 1.00 96.19 92 GLN A O 1
ATOM 684 N N . ARG A 1 93 ? 12.386 -0.257 -11.780 1.00 95.94 93 ARG A N 1
ATOM 685 C CA . ARG A 1 93 ? 12.081 -1.483 -11.019 1.00 95.94 93 ARG A CA 1
ATOM 686 C C . ARG A 1 93 ? 10.575 -1.683 -10.834 1.00 95.94 93 ARG A C 1
ATOM 688 O O . ARG A 1 93 ? 10.135 -2.173 -9.799 1.00 95.94 93 ARG A O 1
ATOM 695 N N . ALA A 1 94 ? 9.787 -1.364 -11.857 1.00 94.62 94 ALA A N 1
ATOM 696 C CA . ALA A 1 94 ? 8.325 -1.443 -11.817 1.00 94.62 94 ALA A CA 1
ATOM 697 C C . ALA A 1 94 ? 7.813 -2.828 -11.367 1.00 94.62 94 ALA A C 1
ATOM 699 O O . ALA A 1 94 ? 6.922 -2.924 -10.525 1.00 94.62 94 ALA A O 1
ATOM 700 N N . MET A 1 95 ? 8.460 -3.901 -11.831 1.00 95.25 95 MET A N 1
ATOM 701 C CA . MET A 1 95 ? 8.116 -5.279 -11.458 1.00 95.25 95 MET A CA 1
ATOM 702 C C . MET A 1 95 ? 8.369 -5.619 -9.985 1.00 95.25 95 MET A C 1
ATOM 704 O O . MET A 1 95 ? 7.750 -6.545 -9.478 1.00 95.25 95 MET A O 1
ATOM 708 N N . ALA A 1 96 ? 9.246 -4.888 -9.290 1.00 97.19 96 ALA A N 1
ATOM 709 C CA . ALA A 1 96 ? 9.460 -5.070 -7.854 1.00 97.19 96 ALA A CA 1
ATOM 710 C C . ALA A 1 96 ? 8.383 -4.359 -7.016 1.00 97.19 96 ALA A C 1
ATOM 712 O O . ALA A 1 96 ? 8.061 -4.802 -5.917 1.00 97.19 96 ALA A O 1
ATOM 713 N N . VAL A 1 97 ? 7.793 -3.280 -7.541 1.00 97.00 97 VAL A N 1
ATOM 714 C CA . VAL A 1 97 ? 6.767 -2.492 -6.838 1.00 97.00 97 VAL A CA 1
ATOM 715 C C . VAL A 1 97 ? 5.419 -3.218 -6.799 1.00 97.00 97 VAL A C 1
ATOM 717 O O . VAL A 1 97 ? 4.719 -3.172 -5.792 1.00 97.00 97 VAL A O 1
ATOM 720 N N . ILE A 1 98 ? 5.064 -3.935 -7.868 1.00 96.69 98 ILE A N 1
ATOM 721 C CA . ILE A 1 98 ? 3.798 -4.680 -7.965 1.00 96.69 98 ILE A CA 1
ATOM 722 C C . ILE A 1 98 ? 3.604 -5.677 -6.802 1.00 96.69 98 ILE A C 1
ATOM 724 O O . ILE A 1 98 ? 2.580 -5.577 -6.126 1.00 96.69 98 ILE A O 1
ATOM 728 N N . PRO A 1 99 ? 4.536 -6.614 -6.517 1.00 96.81 99 PRO A N 1
ATOM 729 C CA . PRO A 1 99 ? 4.385 -7.540 -5.396 1.00 96.81 99 PRO A CA 1
ATOM 730 C C . PRO A 1 99 ? 4.481 -6.833 -4.042 1.00 96.81 99 PRO A C 1
ATOM 732 O O . PRO A 1 99 ? 3.792 -7.238 -3.112 1.00 96.81 99 PRO A O 1
ATOM 735 N N . ALA A 1 100 ? 5.264 -5.751 -3.925 1.00 97.19 100 ALA A N 1
ATOM 736 C CA . ALA A 1 100 ? 5.294 -4.947 -2.703 1.00 97.19 100 ALA A CA 1
ATOM 737 C C . ALA A 1 100 ? 3.883 -4.447 -2.340 1.00 97.19 100 ALA A C 1
ATOM 739 O O . ALA A 1 100 ? 3.444 -4.577 -1.200 1.00 97.19 100 ALA A O 1
ATOM 740 N N . ILE A 1 101 ? 3.139 -3.951 -3.331 1.00 97.38 101 ILE A N 1
ATOM 741 C CA . ILE A 1 101 ? 1.769 -3.475 -3.133 1.00 97.38 101 ILE A CA 1
ATOM 742 C C . ILE A 1 101 ? 0.800 -4.642 -2.931 1.00 97.38 101 ILE A C 1
ATOM 744 O O . ILE A 1 101 ? 0.107 -4.700 -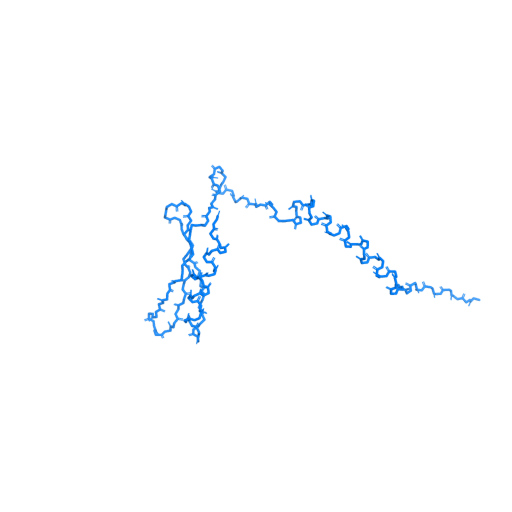1.919 1.00 97.38 101 ILE A O 1
ATOM 748 N N . ASN A 1 102 ? 0.751 -5.572 -3.885 1.00 96.75 102 ASN A N 1
ATOM 749 C CA . ASN A 1 102 ? -0.292 -6.595 -3.925 1.00 96.75 102 ASN A CA 1
ATOM 750 C C . ASN A 1 102 ? -0.152 -7.644 -2.812 1.00 96.75 102 ASN A C 1
ATOM 752 O O . ASN A 1 102 ? -1.166 -8.165 -2.366 1.00 96.75 102 ASN A O 1
ATOM 756 N N . SER A 1 103 ? 1.071 -7.971 -2.383 1.00 95.88 103 SER A N 1
ATOM 757 C CA . SER A 1 103 ? 1.321 -9.057 -1.421 1.00 95.88 103 SER A CA 1
ATOM 758 C C . SER A 1 103 ? 1.588 -8.581 0.002 1.00 95.88 103 SER A C 1
ATOM 760 O O . SER A 1 103 ? 1.465 -9.381 0.918 1.00 95.88 103 SER A O 1
ATOM 762 N N . TYR A 1 104 ? 1.974 -7.318 0.203 1.00 96.81 104 TYR A N 1
ATOM 763 C CA . TYR A 1 104 ? 2.294 -6.808 1.541 1.00 96.81 104 TYR A CA 1
ATOM 764 C C . TYR A 1 104 ? 1.406 -5.627 1.922 1.00 96.81 104 TYR A C 1
ATOM 766 O O . TYR A 1 104 ? 0.770 -5.648 2.973 1.00 96.81 104 TYR A O 1
ATOM 774 N N . LEU A 1 105 ? 1.318 -4.600 1.069 1.00 96.56 105 LEU A N 1
ATOM 775 C CA . LEU A 1 105 ? 0.543 -3.404 1.413 1.00 96.56 105 LEU A CA 1
ATOM 776 C C . LEU A 1 105 ? -0.965 -3.643 1.400 1.00 96.56 105 LEU A C 1
ATOM 778 O O . LEU A 1 105 ? -1.668 -3.020 2.187 1.00 96.56 105 LEU A O 1
ATOM 782 N N . ASN A 1 106 ? -1.470 -4.543 0.553 1.00 95.56 106 ASN A N 1
ATOM 783 C CA . ASN A 1 106 ? -2.885 -4.904 0.585 1.00 95.56 106 ASN A CA 1
ATOM 784 C C . ASN A 1 106 ? -3.303 -5.420 1.968 1.00 95.56 106 ASN A C 1
ATOM 786 O O . ASN A 1 106 ? -4.264 -4.911 2.538 1.00 95.56 106 ASN A O 1
ATOM 790 N N . ASP A 1 107 ? -2.547 -6.363 2.525 1.00 94.94 107 ASP A N 1
ATOM 791 C CA . ASP A 1 107 ? -2.876 -6.989 3.808 1.00 94.94 107 ASP A CA 1
ATOM 792 C C . ASP A 1 107 ? -2.624 -6.042 4.984 1.00 94.94 107 ASP A C 1
ATOM 794 O O . ASP A 1 107 ? -3.355 -6.062 5.969 1.00 94.94 107 ASP A O 1
ATOM 798 N N . PHE A 1 108 ? -1.621 -5.168 4.866 1.00 96.19 108 PHE A N 1
ATOM 799 C CA . PHE A 1 108 ? -1.349 -4.135 5.862 1.00 96.19 108 PHE A CA 1
ATOM 800 C C . PHE A 1 108 ? -2.442 -3.057 5.918 1.00 96.19 108 PHE A C 1
ATOM 802 O O . PHE A 1 108 ? -2.770 -2.565 6.996 1.00 96.19 108 PHE A O 1
ATOM 809 N N . CYS A 1 109 ? -2.981 -2.654 4.764 1.00 94.81 109 CYS A N 1
ATOM 810 C CA . CYS A 1 109 ? -3.942 -1.557 4.679 1.00 94.81 109 CYS A CA 1
ATOM 811 C C . CYS A 1 109 ? -5.403 -1.996 4.800 1.00 94.81 109 CYS A C 1
ATOM 813 O O . CYS A 1 109 ? -6.231 -1.154 5.134 1.00 94.81 109 CYS A O 1
ATOM 815 N N . ALA A 1 110 ? -5.744 -3.249 4.490 1.00 92.94 110 ALA A N 1
ATOM 816 C CA . ALA A 1 110 ? -7.122 -3.727 4.547 1.00 92.94 110 ALA A CA 1
ATOM 817 C C . ALA A 1 110 ? -7.648 -3.776 5.995 1.00 92.94 110 ALA A C 1
ATOM 819 O O . ALA A 1 110 ? -7.033 -4.386 6.870 1.00 92.94 110 ALA A O 1
ATOM 820 N N . GLY A 1 111 ? -8.809 -3.156 6.237 1.00 89.56 111 GLY A N 1
ATOM 821 C CA . GLY A 1 111 ? -9.421 -3.010 7.568 1.00 89.56 111 GLY A CA 1
ATOM 822 C C . GLY A 1 111 ? -10.196 -1.710 7.738 1.00 89.56 111 GLY A C 1
ATOM 823 O O . GLY A 1 111 ? -10.991 -1.650 8.706 1.00 89.56 111 GLY A O 1
#

pLDDT: mean 84.08, std 14.95, range [34.53, 98.25]

Secondary structure (DSSP, 8-state):
-----------HHHHHHHHHHHHHHHHHHHHH-TTTTT------GGGTTSPPP-EEEEEEEEE-TTSS-EEEEEEEESSTT-EEEEE---GGGHHHHHHIIIIIIHHHH--

Foldseek 3Di:
DDDDDDDPDQDPVNVVVCVVVVCVVVVCCCVPPCVNVVVDDDDPPVCPPPDDKFWAFKAWDWDQPPPFTWIKIWTDIPDPPDIDIDGPDPRVPSVVVGCVTHVPVGVVRGD